Protein AF-A0A3M8BCL5-F1 (afdb_monomer_lite)

Secondary structure (DSSP, 8-state):
-HHHHHHHHHHHHHHHHHHHHHH-TT-HHHHHHHHHHHHHHHHHHHHHHHHHHTT-----------------

Radius of gyration: 22.21 Å; chains: 1; bounding box: 51×18×60 Å

Foldseek 3Di:
DLVVLVVVLVVLVVVLVVCCVVPNCPDVVNVVSVVVSVVSVVVSVVVVVVVVVVPDPDDDDDDDDPPPDDDD

pLDDT: mean 82.29, std 16.02, range [51.34, 97.31]

Organism: NCBI:txid1655277

InterPro domains:
  IPR018540 Aspartyl-phosphate phosphatase Spo0E-like [PF09388] (5-45)
  IPR036638 Helix-loop-helix DNA-binding domain superfamily [G3DSA:4.10.280.10] (2-60)
  IPR037208 Aspartyl-phosphate phosphatase Spo0E-like superfamily [SSF140500] (3-50)

Structure (mmCIF, N/CA/C/O backbone):
data_AF-A0A3M8BCL5-F1
#
_entry.id   AF-A0A3M8BCL5-F1
#
loop_
_atom_site.group_PDB
_atom_site.id
_atom_site.type_symbol
_atom_site.label_atom_id
_atom_site.label_alt_id
_atom_site.label_comp_id
_atom_site.label_asym_id
_atom_site.label_entity_id
_atom_site.label_seq_id
_atom_site.pdbx_PDB_ins_code
_atom_site.Cartn_x
_atom_site.Cartn_y
_atom_site.Cartn_z
_atom_site.occupancy
_atom_site.B_iso_or_equiv
_atom_site.auth_seq_id
_atom_site.auth_comp_id
_atom_site.auth_asym_id
_atom_site.auth_atom_id
_atom_site.pdbx_PDB_model_num
ATOM 1 N N . MET A 1 1 ? 16.315 4.615 -8.288 1.00 74.69 1 MET A N 1
ATOM 2 C CA . MET A 1 1 ? 15.036 5.371 -8.262 1.00 74.69 1 MET A CA 1
ATOM 3 C C . MET A 1 1 ? 13.882 4.477 -7.822 1.00 74.69 1 MET A C 1
ATOM 5 O O . MET A 1 1 ? 13.196 4.844 -6.881 1.00 74.69 1 MET A O 1
ATOM 9 N N . ARG A 1 2 ? 13.732 3.287 -8.422 1.00 81.62 2 ARG A N 1
ATOM 10 C CA . ARG A 1 2 ? 12.768 2.254 -8.005 1.00 81.62 2 ARG A CA 1
ATOM 11 C C . ARG A 1 2 ? 12.921 1.830 -6.536 1.00 81.62 2 ARG A C 1
ATOM 13 O O . ARG A 1 2 ? 11.954 1.882 -5.790 1.00 81.62 2 ARG A O 1
ATOM 20 N N . ASP A 1 3 ? 14.142 1.510 -6.113 1.00 85.69 3 ASP A N 1
ATOM 21 C CA . ASP A 1 3 ? 14.402 1.022 -4.746 1.00 85.69 3 ASP A CA 1
ATOM 22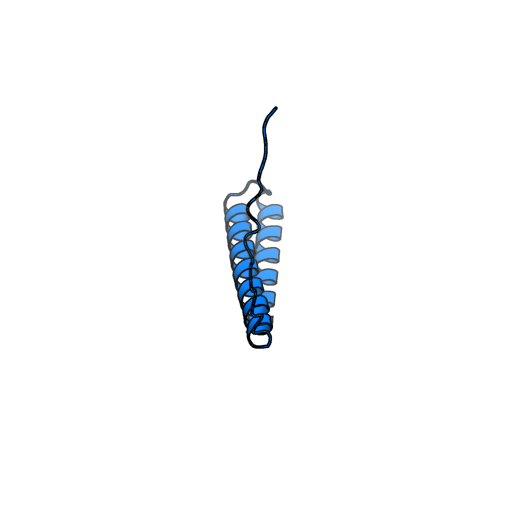 C C . ASP A 1 3 ? 14.112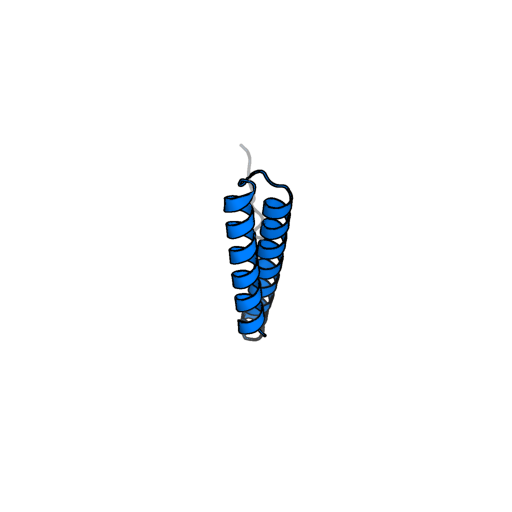 2.085 -3.677 1.00 85.69 3 ASP A C 1
ATOM 24 O O . ASP A 1 3 ? 13.552 1.781 -2.632 1.00 85.69 3 ASP A O 1
ATOM 28 N N . VAL A 1 4 ? 14.379 3.358 -3.989 1.00 89.31 4 VAL A N 1
ATOM 29 C CA . VAL A 1 4 ? 14.071 4.501 -3.110 1.00 89.31 4 VAL A CA 1
ATOM 30 C C . VAL A 1 4 ? 12.559 4.687 -2.936 1.00 89.31 4 VAL A C 1
ATOM 32 O O . VAL A 1 4 ? 12.100 5.056 -1.859 1.00 89.31 4 VAL A O 1
ATOM 35 N N . LEU A 1 5 ? 11.766 4.452 -3.988 1.00 88.06 5 LEU A N 1
ATOM 36 C CA . LEU A 1 5 ? 10.302 4.495 -3.904 1.00 88.06 5 LEU A CA 1
ATOM 37 C C . LEU A 1 5 ? 9.763 3.344 -3.049 1.00 88.06 5 LEU A C 1
ATOM 39 O O . LEU A 1 5 ? 8.910 3.573 -2.196 1.00 88.06 5 LEU A O 1
ATOM 43 N N . LEU A 1 6 ? 10.294 2.134 -3.236 1.00 91.12 6 LEU A N 1
ATOM 44 C CA . LEU A 1 6 ? 9.918 0.963 -2.441 1.00 91.12 6 LEU A CA 1
ATOM 45 C C . LEU A 1 6 ? 10.237 1.150 -0.954 1.00 91.12 6 LEU A C 1
ATOM 47 O O . LEU A 1 6 ? 9.393 0.868 -0.108 1.00 91.12 6 LEU A O 1
ATOM 51 N N . GLU A 1 7 ? 11.414 1.685 -0.636 1.00 94.00 7 GLU A N 1
ATOM 52 C CA . GLU A 1 7 ? 11.806 1.997 0.740 1.00 94.00 7 GLU A CA 1
ATOM 53 C C . GLU A 1 7 ? 10.872 3.036 1.378 1.00 94.00 7 GLU A C 1
ATOM 55 O O . GLU A 1 7 ? 10.426 2.868 2.513 1.00 94.00 7 GLU A O 1
ATOM 60 N N . LYS A 1 8 ? 10.500 4.088 0.637 1.00 93.31 8 LYS A N 1
ATOM 61 C CA . LYS A 1 8 ? 9.543 5.096 1.119 1.00 93.31 8 LYS A CA 1
ATOM 62 C C . LYS A 1 8 ? 8.153 4.512 1.370 1.00 93.31 8 LYS A C 1
ATOM 64 O O . LYS A 1 8 ? 7.533 4.853 2.375 1.00 93.31 8 LYS A O 1
ATOM 69 N N . ILE A 1 9 ? 7.678 3.637 0.484 1.00 93.81 9 ILE A N 1
ATOM 70 C CA . ILE A 1 9 ? 6.402 2.928 0.648 1.00 93.81 9 ILE A CA 1
ATOM 71 C C . ILE A 1 9 ? 6.430 2.071 1.921 1.00 93.81 9 ILE A C 1
ATOM 73 O O . ILE A 1 9 ? 5.503 2.133 2.727 1.00 93.81 9 ILE A O 1
ATOM 77 N N . GLU A 1 10 ? 7.502 1.305 2.129 1.00 96.88 10 GLU A N 1
ATOM 78 C CA . GLU A 1 10 ? 7.690 0.468 3.317 1.00 96.88 10 GLU A CA 1
ATOM 79 C C . GLU A 1 10 ? 7.686 1.300 4.607 1.00 96.88 10 GLU A C 1
ATOM 81 O O . GLU A 1 10 ? 6.954 0.987 5.547 1.00 96.88 10 GLU A O 1
ATOM 86 N N . LEU A 1 11 ? 8.436 2.405 4.627 1.00 96.81 11 LEU A N 1
ATOM 87 C CA . LEU A 1 11 ? 8.499 3.319 5.766 1.00 96.81 11 LEU A CA 1
ATOM 88 C C . LEU A 1 11 ? 7.116 3.895 6.114 1.00 96.81 11 LEU A C 1
ATOM 90 O O . LEU A 1 11 ? 6.731 3.932 7.284 1.00 96.81 11 LEU A O 1
ATOM 94 N N . LEU A 1 12 ? 6.357 4.342 5.109 1.00 96.00 12 LEU A N 1
ATOM 95 C CA . LEU A 1 12 ? 5.005 4.865 5.317 1.00 96.00 12 LEU A CA 1
ATOM 96 C C . LEU A 1 12 ? 4.051 3.775 5.801 1.00 96.00 12 LEU A C 1
ATOM 98 O O . LEU A 1 12 ? 3.239 4.039 6.686 1.00 96.00 12 LEU A O 1
ATOM 102 N N . ARG A 1 13 ? 4.181 2.542 5.298 1.00 96.19 13 ARG A N 1
ATOM 103 C CA . ARG A 1 13 ? 3.367 1.420 5.777 1.00 96.19 13 ARG A CA 1
ATOM 104 C C . ARG A 1 13 ? 3.627 1.140 7.253 1.00 96.19 13 ARG A C 1
ATOM 106 O O . ARG A 1 13 ? 2.674 0.962 8.005 1.00 96.19 13 ARG A O 1
ATOM 113 N N . GLN A 1 14 ? 4.886 1.143 7.684 1.00 97.31 14 GLN A N 1
ATOM 114 C CA . GLN A 1 14 ? 5.231 0.956 9.096 1.00 97.31 14 GLN A CA 1
ATOM 115 C C . GLN A 1 14 ? 4.634 2.060 9.975 1.00 97.31 14 GLN A C 1
ATOM 117 O O . GLN A 1 14 ? 4.034 1.765 11.005 1.00 97.31 14 GLN A O 1
ATOM 122 N N . ARG A 1 15 ? 4.717 3.324 9.542 1.00 96.19 15 ARG A N 1
ATOM 123 C CA . ARG A 1 15 ? 4.101 4.455 10.260 1.00 96.19 15 ARG A CA 1
ATOM 124 C C . ARG A 1 15 ? 2.583 4.338 10.342 1.00 96.19 15 ARG A C 1
ATOM 126 O O . ARG A 1 15 ? 2.025 4.550 11.412 1.00 96.19 15 ARG A O 1
ATOM 133 N N . MET A 1 16 ? 1.931 3.953 9.247 1.00 96.56 16 MET A N 1
ATOM 134 C CA . MET A 1 16 ? 0.490 3.708 9.202 1.00 96.56 16 MET A CA 1
ATOM 135 C C . MET A 1 16 ? 0.071 2.614 10.187 1.00 96.56 16 MET A C 1
ATOM 137 O O . MET A 1 16 ? -0.897 2.789 10.920 1.00 96.56 16 MET A O 1
ATOM 141 N N . VAL A 1 17 ? 0.807 1.498 10.217 1.00 96.38 17 VAL A N 1
ATOM 142 C CA . VAL A 1 17 ? 0.536 0.382 11.130 1.00 96.38 17 VAL A CA 1
ATOM 143 C C . VAL A 1 17 ? 0.719 0.818 12.578 1.00 96.38 17 VAL A C 1
ATOM 145 O O . VAL A 1 17 ? -0.172 0.582 13.384 1.00 96.38 17 VAL A O 1
ATOM 148 N N . ASN A 1 18 ? 1.817 1.503 12.904 1.00 96.69 18 ASN A N 1
ATOM 149 C CA . ASN A 1 18 ? 2.055 1.998 14.261 1.00 96.69 18 ASN A CA 1
ATOM 150 C C . ASN A 1 18 ? 0.951 2.968 14.705 1.00 96.69 18 ASN A C 1
ATOM 152 O O . ASN A 1 18 ? 0.398 2.808 15.786 1.00 96.69 18 ASN A O 1
ATOM 156 N N . MET A 1 19 ? 0.557 3.902 13.835 1.00 95.31 19 MET A N 1
ATOM 157 C CA . MET A 1 19 ? -0.550 4.830 14.085 1.00 95.31 19 MET A CA 1
ATOM 158 C C . MET A 1 19 ? -1.876 4.090 14.315 1.00 95.31 19 MET A C 1
ATOM 160 O O . MET A 1 19 ? -2.623 4.416 15.231 1.00 95.31 19 MET A O 1
ATOM 164 N N . GLY A 1 20 ? -2.153 3.058 13.514 1.00 96.00 20 GLY A N 1
ATOM 165 C CA . GLY A 1 20 ? -3.344 2.224 13.662 1.00 96.00 20 GLY A CA 1
ATOM 166 C C . GLY A 1 20 ? -3.347 1.387 14.943 1.00 96.00 20 GLY A C 1
ATOM 167 O O . GLY A 1 20 ? -4.412 1.143 15.504 1.00 96.00 20 GLY A O 1
ATOM 168 N N . LEU A 1 21 ? -2.172 0.970 15.421 1.00 96.31 21 LEU A N 1
ATOM 169 C CA . LEU A 1 21 ? -2.019 0.264 16.694 1.00 96.31 21 LEU A CA 1
ATOM 170 C C . LEU A 1 21 ? -2.188 1.201 17.897 1.00 96.31 21 LEU A C 1
ATOM 172 O O . LEU A 1 21 ? -2.775 0.792 18.895 1.00 96.31 21 LEU A O 1
ATOM 176 N N . GLU A 1 22 ? -1.689 2.435 17.810 1.00 96.19 22 GLU A N 1
ATOM 177 C CA . GLU A 1 22 ? -1.747 3.412 18.904 1.00 96.19 22 GLU A CA 1
ATOM 178 C C . GLU A 1 22 ? -3.114 4.103 19.020 1.00 96.19 22 GLU A C 1
ATOM 180 O O . GLU A 1 22 ? -3.633 4.256 20.125 1.00 96.19 22 GLU A O 1
ATOM 185 N N . PHE A 1 23 ? -3.713 4.500 17.893 1.00 94.19 23 PHE A N 1
ATOM 186 C CA . PHE A 1 23 ? -4.910 5.353 17.857 1.00 94.19 23 PHE A CA 1
ATOM 187 C C . PHE A 1 23 ? -6.130 4.694 17.198 1.00 94.19 23 PHE A C 1
ATOM 189 O O . PHE A 1 23 ? -7.216 5.274 17.198 1.00 94.19 23 PHE A O 1
ATOM 196 N N . GLY A 1 24 ? -5.977 3.481 16.661 1.00 92.69 24 GLY A N 1
ATOM 197 C CA . GLY A 1 24 ? -7.016 2.768 15.919 1.00 92.69 24 GLY A CA 1
ATOM 198 C C . GLY A 1 24 ? -6.980 3.036 14.411 1.00 92.69 24 GLY A C 1
ATOM 199 O O . GLY A 1 24 ? -6.443 4.034 13.932 1.00 92.69 24 GLY A O 1
ATOM 200 N N . LEU A 1 25 ? -7.573 2.123 13.635 1.00 90.81 25 LEU A N 1
ATOM 201 C CA . LEU A 1 25 ? -7.574 2.191 12.166 1.00 90.81 25 LEU A CA 1
ATOM 202 C C . LEU A 1 25 ? -8.432 3.332 11.602 1.00 90.81 25 LEU A C 1
ATOM 204 O O . LEU A 1 25 ? -8.170 3.790 10.493 1.00 90.81 25 LEU A O 1
ATOM 208 N N . ASP A 1 26 ? -9.408 3.813 12.372 1.00 92.50 26 ASP A N 1
ATOM 209 C CA . ASP A 1 26 ? -10.291 4.918 11.981 1.00 92.50 26 ASP A CA 1
ATOM 210 C C . ASP A 1 26 ? -9.628 6.298 12.146 1.00 92.50 26 ASP A C 1
ATOM 212 O O . ASP A 1 26 ? -10.238 7.330 11.858 1.00 92.50 26 ASP A O 1
ATOM 216 N N . HIS A 1 27 ? -8.375 6.346 12.616 1.00 94.50 27 HIS A N 1
ATOM 217 C CA . HIS A 1 27 ? -7.662 7.600 12.808 1.00 94.50 27 HIS A CA 1
ATOM 218 C C . HIS A 1 27 ? -7.394 8.291 11.454 1.00 94.50 27 HIS A C 1
ATOM 220 O O . HIS A 1 27 ? -6.885 7.656 10.524 1.00 94.50 27 HIS A O 1
ATOM 226 N N . PRO A 1 28 ? -7.658 9.606 11.314 1.00 95.00 28 PRO A N 1
ATOM 227 C CA . PRO A 1 28 ? -7.513 10.313 10.039 1.00 95.00 28 PRO A CA 1
ATOM 228 C C . PRO A 1 28 ? -6.095 10.234 9.463 1.00 95.00 28 PRO A C 1
ATOM 230 O O . PRO A 1 28 ? -5.930 10.214 8.245 1.00 95.00 28 PRO A O 1
ATOM 233 N N . GLU A 1 29 ? -5.063 10.137 10.304 1.00 92.81 29 GLU A N 1
ATOM 234 C CA . GLU A 1 29 ? -3.684 9.990 9.823 1.00 92.81 29 GLU A CA 1
ATOM 235 C C . GLU A 1 29 ? -3.414 8.628 9.174 1.00 92.81 29 GLU A C 1
ATOM 237 O O . GLU A 1 29 ? -2.639 8.558 8.225 1.00 92.81 29 GLU A O 1
ATOM 242 N N . VAL A 1 30 ? -4.087 7.556 9.609 1.00 94.44 30 VAL A N 1
ATOM 243 C CA . VAL A 1 30 ? -3.996 6.234 8.960 1.00 94.44 30 VAL A CA 1
ATOM 244 C C . VAL A 1 30 ? -4.525 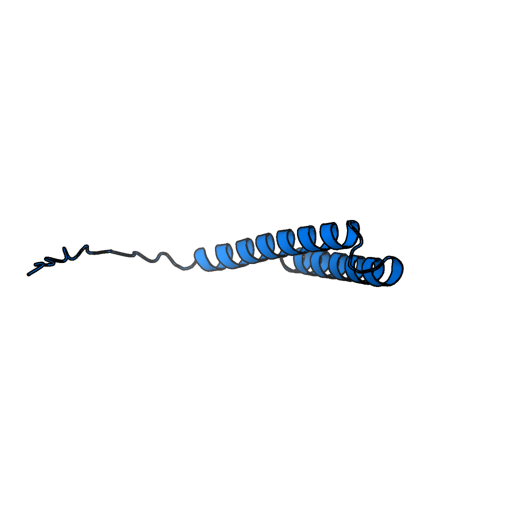6.326 7.529 1.00 94.44 30 VAL A C 1
ATOM 246 O O . VAL A 1 30 ? -3.882 5.837 6.598 1.00 94.44 30 VAL A O 1
ATOM 249 N N . LEU A 1 31 ? -5.642 7.035 7.337 1.00 94.38 31 LEU A N 1
ATOM 250 C CA . LEU A 1 31 ? -6.190 7.313 6.011 1.00 94.38 31 LEU A CA 1
ATOM 251 C C . LEU A 1 31 ? -5.218 8.145 5.161 1.00 94.38 31 LEU A C 1
ATOM 253 O O . LEU A 1 31 ? -4.989 7.815 3.999 1.00 94.38 31 LEU A O 1
ATOM 257 N N . GLN A 1 32 ? -4.606 9.187 5.735 1.00 95.88 32 GLN A N 1
ATOM 258 C CA . GLN A 1 32 ? -3.607 9.995 5.026 1.00 95.88 32 GLN A CA 1
ATOM 259 C C . GLN A 1 32 ? -2.408 9.152 4.577 1.00 95.88 32 GLN A C 1
ATOM 261 O O . GLN A 1 32 ? -1.996 9.240 3.419 1.00 95.88 32 GLN A O 1
ATOM 266 N N . TYR A 1 33 ? -1.877 8.296 5.453 1.00 95.88 33 TYR A N 1
ATOM 267 C CA . TYR A 1 33 ? -0.789 7.393 5.086 1.00 95.88 33 TYR A CA 1
ATOM 268 C C . TYR A 1 33 ? -1.204 6.413 3.986 1.00 95.88 33 TYR A C 1
ATOM 270 O O . TYR A 1 33 ? -0.438 6.207 3.047 1.00 95.88 33 TYR A O 1
ATOM 278 N N . SER A 1 34 ? -2.417 5.858 4.051 1.00 94.69 34 SER A N 1
ATOM 279 C CA . SER A 1 34 ? -2.947 4.975 3.006 1.00 94.69 34 SER A CA 1
ATOM 280 C C . SER A 1 34 ? -2.992 5.670 1.640 1.00 94.69 34 SER A C 1
ATOM 282 O O . SER A 1 34 ? -2.498 5.117 0.656 1.00 94.69 34 SER A O 1
ATOM 284 N N . MET A 1 35 ? -3.489 6.910 1.586 1.00 96.12 35 MET A N 1
ATOM 285 C CA . MET A 1 35 ? -3.526 7.701 0.351 1.00 96.12 35 MET A CA 1
ATOM 286 C C . MET A 1 35 ? -2.123 7.981 -0.203 1.00 96.12 35 MET A C 1
ATOM 288 O O . MET A 1 35 ? -1.902 7.878 -1.408 1.00 96.12 35 MET A O 1
ATOM 292 N N . GLN A 1 36 ? -1.161 8.313 0.662 1.00 96.38 36 GLN A N 1
ATOM 293 C CA . GLN A 1 36 ? 0.225 8.566 0.250 1.00 96.38 36 GLN A CA 1
ATOM 294 C C . GLN A 1 36 ? 0.905 7.303 -0.293 1.00 96.38 36 GLN A C 1
ATOM 296 O O . GLN A 1 36 ? 1.618 7.362 -1.294 1.00 96.38 36 GLN A O 1
ATOM 301 N N . ILE A 1 37 ? 0.671 6.155 0.346 1.00 96.12 37 ILE A N 1
ATOM 302 C CA . ILE A 1 37 ? 1.179 4.858 -0.111 1.00 96.12 37 ILE A CA 1
ATOM 303 C C . ILE A 1 37 ? 0.627 4.534 -1.505 1.00 96.12 37 ILE A C 1
ATOM 305 O O . ILE A 1 37 ? 1.396 4.155 -2.389 1.00 96.12 37 ILE A O 1
ATOM 309 N N . ASP A 1 38 ? -0.674 4.733 -1.728 1.00 96.94 38 ASP A N 1
ATOM 310 C CA . ASP A 1 38 ? -1.303 4.484 -3.028 1.00 96.94 38 ASP A CA 1
ATOM 311 C C . ASP A 1 38 ? -0.738 5.393 -4.132 1.00 96.94 38 ASP A C 1
ATOM 313 O O . ASP A 1 38 ? -0.402 4.931 -5.224 1.00 96.94 38 ASP A O 1
ATOM 317 N N . GLN A 1 39 ? -0.528 6.679 -3.834 1.00 95.31 39 GLN A N 1
ATOM 318 C CA . GLN A 1 39 ? 0.106 7.616 -4.766 1.00 95.31 39 GLN A CA 1
ATOM 319 C C . GLN A 1 39 ? 1.504 7.148 -5.188 1.00 95.31 39 GLN A C 1
ATOM 321 O O . GLN A 1 39 ? 1.798 7.090 -6.383 1.00 95.31 39 GLN A O 1
ATOM 326 N N . LEU A 1 40 ? 2.340 6.734 -4.233 1.00 93.69 40 LEU A N 1
ATOM 327 C CA . LEU A 1 40 ? 3.682 6.227 -4.530 1.00 93.69 40 LEU A CA 1
ATOM 328 C C . LEU A 1 40 ? 3.650 4.909 -5.316 1.00 93.69 40 LEU A C 1
ATOM 330 O O . LEU A 1 40 ? 4.481 4.704 -6.203 1.00 93.69 40 LEU A O 1
ATOM 334 N N . HIS A 1 41 ? 2.686 4.026 -5.043 1.00 91.94 41 HIS A N 1
ATOM 335 C CA . HIS A 1 41 ? 2.475 2.823 -5.851 1.00 91.94 41 HIS A CA 1
ATOM 336 C C . HIS A 1 41 ? 2.096 3.164 -7.295 1.00 91.94 41 HIS A C 1
ATOM 338 O O . HIS A 1 41 ? 2.625 2.558 -8.230 1.00 91.94 41 HIS A O 1
ATOM 344 N N . ASN A 1 42 ? 1.227 4.154 -7.495 1.00 92.75 42 ASN A N 1
ATOM 345 C CA . ASN A 1 42 ? 0.837 4.618 -8.823 1.00 92.75 42 ASN A CA 1
ATOM 346 C C . ASN A 1 42 ? 2.023 5.225 -9.588 1.00 92.75 42 ASN A C 1
ATOM 348 O O . ASN A 1 42 ? 2.201 4.933 -10.773 1.00 92.75 42 ASN A O 1
ATOM 352 N N . GLU A 1 43 ? 2.871 6.010 -8.923 1.00 90.44 43 GLU A N 1
ATOM 353 C CA . GLU A 1 43 ? 4.112 6.536 -9.505 1.00 90.44 43 GLU A CA 1
ATOM 354 C C . GLU A 1 43 ? 5.080 5.413 -9.901 1.00 90.44 43 GLU A C 1
ATOM 356 O O . GLU A 1 43 ? 5.604 5.401 -11.019 1.00 90.44 43 GLU A O 1
ATOM 361 N N . LEU A 1 44 ? 5.274 4.428 -9.019 1.00 90.81 44 L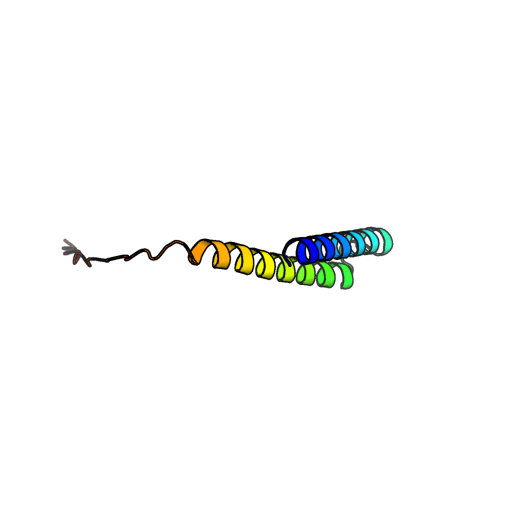EU A N 1
ATOM 362 C CA . LEU A 1 44 ? 6.128 3.271 -9.281 1.00 90.81 44 LEU A CA 1
ATOM 363 C C . LEU A 1 44 ? 5.636 2.475 -10.498 1.00 90.81 44 LEU A C 1
ATOM 365 O O . LEU A 1 44 ? 6.417 2.166 -11.4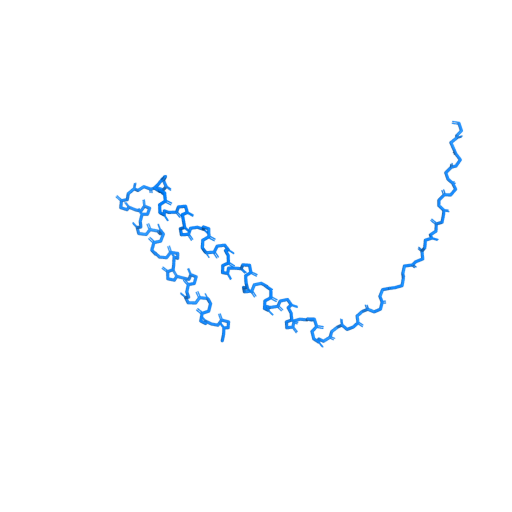01 1.00 90.81 44 LEU A O 1
ATOM 369 N N . ASN A 1 45 ? 4.329 2.215 -10.563 1.00 89.44 45 ASN A N 1
ATOM 370 C CA . ASN A 1 45 ? 3.693 1.532 -11.686 1.00 89.44 45 ASN A CA 1
ATOM 371 C C . ASN A 1 45 ? 3.854 2.309 -12.999 1.00 89.44 45 ASN A C 1
ATOM 373 O O . ASN A 1 45 ? 4.093 1.704 -14.045 1.00 89.44 45 ASN A O 1
ATOM 377 N N . GLN A 1 46 ? 3.756 3.642 -12.973 1.00 89.00 46 GLN A N 1
ATOM 378 C CA . GLN A 1 46 ? 3.990 4.467 -14.162 1.00 89.00 46 GLN A CA 1
ATOM 379 C C . GLN A 1 46 ? 5.436 4.373 -14.650 1.00 89.00 46 GLN A C 1
ATOM 381 O O . GLN A 1 46 ? 5.658 4.243 -15.856 1.00 89.00 46 GLN A O 1
ATOM 386 N N . ILE A 1 47 ? 6.416 4.404 -13.745 1.00 87.06 47 ILE A N 1
ATOM 387 C CA . ILE A 1 47 ? 7.835 4.256 -14.095 1.00 87.06 47 ILE A CA 1
ATOM 388 C C . ILE A 1 47 ? 8.080 2.884 -14.736 1.00 87.06 47 ILE A C 1
ATOM 390 O O . ILE A 1 47 ? 8.635 2.815 -15.837 1.00 87.06 47 ILE A O 1
ATOM 394 N N . ASP A 1 48 ? 7.592 1.809 -14.112 1.00 83.62 48 ASP A N 1
ATOM 395 C CA . ASP A 1 48 ? 7.718 0.440 -14.626 1.00 83.62 48 ASP A CA 1
ATOM 396 C C . ASP A 1 48 ? 7.014 0.285 -15.993 1.00 83.62 48 ASP A C 1
ATOM 398 O O . ASP A 1 48 ? 7.541 -0.332 -16.932 1.00 83.62 48 ASP A O 1
ATOM 402 N N . HIS A 1 49 ? 5.843 0.908 -16.165 1.00 81.81 49 HIS A N 1
ATOM 403 C CA . HIS A 1 49 ? 5.108 0.858 -17.425 1.00 81.81 49 HIS A CA 1
ATOM 404 C C . HIS A 1 49 ? 5.789 1.665 -18.542 1.00 81.81 49 HIS A C 1
ATOM 406 O O . HIS A 1 49 ? 5.828 1.208 -19.688 1.00 81.81 49 HIS A O 1
ATOM 412 N N . ASN A 1 50 ? 6.361 2.829 -18.231 1.00 76.88 50 ASN A N 1
ATOM 413 C CA . ASN A 1 50 ? 7.106 3.647 -19.187 1.00 76.88 50 ASN A CA 1
ATOM 414 C C . ASN A 1 50 ? 8.392 2.948 -19.642 1.00 76.88 50 ASN A C 1
ATOM 416 O O . ASN A 1 50 ? 8.640 2.883 -20.846 1.00 76.88 50 ASN A O 1
ATOM 420 N N . LEU A 1 51 ? 9.141 2.326 -18.723 1.00 71.50 51 LEU A N 1
ATOM 421 C CA . LEU A 1 51 ? 10.297 1.479 -19.052 1.00 71.50 51 LEU A CA 1
ATOM 422 C C . LEU A 1 51 ? 9.912 0.355 -20.029 1.00 71.50 51 LEU A C 1
ATOM 424 O O . LEU A 1 51 ? 10.617 0.092 -21.002 1.00 71.50 51 LEU A O 1
ATOM 428 N N . SER A 1 52 ? 8.735 -0.244 -19.835 1.00 65.50 52 SER A N 1
ATOM 429 C CA . SER A 1 52 ? 8.206 -1.303 -20.704 1.00 65.50 52 SER A CA 1
ATOM 430 C C . SER A 1 52 ? 7.811 -0.819 -22.113 1.00 65.50 52 SER A C 1
ATOM 432 O O . SER A 1 52 ? 7.785 -1.613 -23.059 1.00 65.50 52 SER A O 1
ATOM 434 N N . LYS A 1 53 ? 7.481 0.472 -22.284 1.00 60.03 53 LYS A N 1
ATOM 435 C CA . LYS A 1 53 ? 7.038 1.064 -23.563 1.00 60.03 53 LYS A CA 1
ATOM 436 C C . LYS A 1 53 ? 8.188 1.487 -24.478 1.00 60.03 53 LYS A C 1
ATOM 438 O O . LYS A 1 53 ? 8.001 1.471 -25.695 1.00 60.03 53 LYS A O 1
ATOM 443 N N . VAL A 1 54 ? 9.375 1.780 -23.938 1.00 58.41 54 VAL A N 1
ATOM 444 C CA . VAL A 1 54 ? 10.563 2.160 -24.736 1.00 58.41 54 VAL A CA 1
ATOM 445 C C . VAL A 1 54 ? 10.971 1.052 -25.730 1.00 58.41 54 VAL A C 1
ATOM 447 O O . VAL A 1 54 ? 11.573 1.341 -26.760 1.00 58.41 54 VAL A O 1
ATOM 450 N N . GLY A 1 55 ? 10.549 -0.202 -25.507 1.00 54.38 55 GLY A N 1
ATOM 451 C CA . GLY A 1 55 ? 10.813 -1.338 -26.401 1.00 54.38 55 GLY A CA 1
ATOM 452 C C . GLY A 1 55 ? 9.685 -1.766 -27.358 1.00 54.38 55 GLY A C 1
ATOM 453 O O . GLY A 1 55 ? 9.884 -2.715 -28.113 1.00 54.38 55 GLY A O 1
ATOM 454 N N . ARG A 1 56 ? 8.487 -1.153 -27.353 1.00 54.66 56 ARG A N 1
ATOM 455 C CA . ARG A 1 56 ? 7.331 -1.671 -28.128 1.00 54.66 56 ARG A CA 1
ATOM 456 C C . ARG A 1 56 ? 6.574 -0.584 -28.897 1.00 54.66 56 ARG A C 1
ATOM 458 O O . ARG A 1 56 ? 5.521 -0.124 -28.465 1.00 54.66 56 ARG A O 1
ATOM 465 N N . LYS A 1 57 ? 7.022 -0.258 -30.117 1.00 51.34 57 LYS A N 1
ATOM 466 C CA . LYS A 1 57 ? 6.159 0.400 -31.118 1.00 51.34 57 LYS A CA 1
ATOM 467 C C . LYS A 1 57 ? 5.174 -0.625 -31.693 1.00 51.34 57 LYS A C 1
ATOM 469 O O . LYS A 1 57 ? 5.482 -1.291 -32.677 1.00 51.34 57 LYS A O 1
ATOM 474 N N . LYS A 1 58 ? 3.984 -0.771 -31.106 1.00 59.31 58 LYS A N 1
ATOM 475 C CA . LYS A 1 58 ? 2.903 -1.546 -31.738 1.00 59.31 58 LYS A CA 1
ATOM 476 C C . LYS A 1 58 ? 2.080 -0.639 -32.661 1.00 59.31 58 LYS A C 1
ATOM 478 O O . LYS A 1 58 ? 1.365 0.240 -32.192 1.00 59.31 58 LYS A O 1
ATOM 483 N N . LYS A 1 59 ? 2.183 -0.865 -33.979 1.00 55.66 59 LYS A N 1
ATOM 484 C CA . LYS A 1 59 ? 1.240 -0.352 -34.989 1.00 55.66 59 LYS A CA 1
ATOM 485 C C . LYS A 1 59 ? -0.071 -1.127 -34.841 1.00 55.66 59 LYS A C 1
ATOM 487 O O . LYS A 1 59 ? -0.199 -2.214 -35.395 1.00 55.66 59 LYS A O 1
ATOM 492 N N . TYR A 1 60 ? -1.033 -0.595 -34.100 1.00 62.25 60 TYR A N 1
ATOM 493 C CA . TYR A 1 60 ? -2.394 -1.120 -34.161 1.00 62.25 60 TYR A CA 1
ATOM 494 C C . TYR A 1 60 ? -3.094 -0.507 -35.375 1.00 62.25 60 TYR A C 1
ATOM 496 O O . TYR A 1 60 ? -3.195 0.713 -3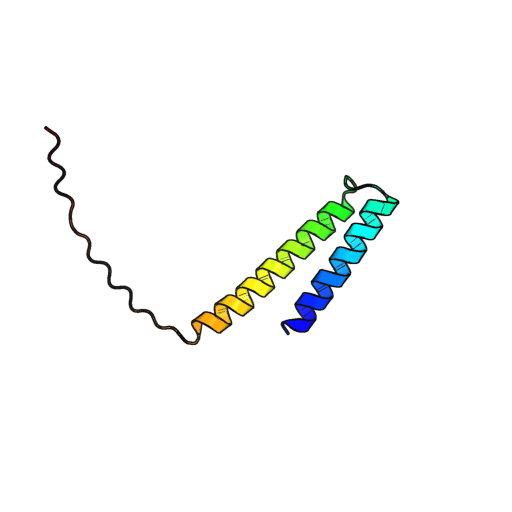5.488 1.00 62.25 60 TYR A O 1
ATOM 504 N N . ARG A 1 61 ? -3.517 -1.357 -36.315 1.00 55.72 61 ARG A N 1
ATOM 505 C CA . ARG A 1 61 ? -4.325 -0.977 -37.476 1.00 55.72 61 ARG A CA 1
ATOM 506 C C . ARG A 1 61 ? -5.721 -1.536 -37.249 1.00 55.72 61 ARG A C 1
ATOM 508 O O . ARG A 1 61 ? -5.918 -2.741 -37.342 1.00 55.72 61 ARG A O 1
ATOM 515 N N . PHE A 1 62 ? -6.648 -0.664 -36.877 1.00 62.47 62 PHE A N 1
ATOM 516 C CA . PHE A 1 62 ? -8.053 -1.016 -36.731 1.00 62.47 62 PHE A CA 1
ATOM 517 C C . PHE A 1 62 ? -8.721 -0.907 -38.103 1.00 62.47 62 PHE A C 1
ATOM 519 O O . PHE A 1 62 ? -8.536 0.092 -38.799 1.00 62.47 62 PHE A O 1
ATOM 526 N N . TYR A 1 63 ? -9.470 -1.936 -38.488 1.00 58.12 63 TYR A N 1
ATOM 527 C CA . TYR A 1 63 ? -10.414 -1.880 -39.599 1.00 58.12 63 TYR A CA 1
ATOM 528 C C . TYR A 1 63 ? -11.811 -1.856 -38.983 1.00 58.12 63 TYR A C 1
ATOM 530 O O . TYR A 1 63 ? -12.134 -2.720 -38.169 1.00 58.12 63 TYR A O 1
ATOM 538 N N . LEU A 1 64 ? -12.609 -0.845 -39.325 1.00 59.19 64 LEU A N 1
ATOM 539 C CA . LEU A 1 64 ? -14.025 -0.806 -38.979 1.00 59.19 64 LEU A CA 1
ATOM 540 C C . LEU A 1 64 ? -14.749 -1.713 -39.973 1.00 59.19 64 LEU A C 1
ATOM 542 O O . LEU A 1 64 ? -14.801 -1.403 -41.160 1.00 59.19 64 LEU A O 1
ATOM 546 N N . THR A 1 65 ? -15.262 -2.850 -39.515 1.00 62.38 65 THR A N 1
ATOM 547 C CA . THR A 1 65 ? -16.248 -3.609 -40.286 1.00 62.38 65 THR A CA 1
ATOM 548 C C . THR A 1 65 ? -17.613 -3.044 -39.930 1.00 62.38 65 THR A C 1
ATOM 550 O O . THR A 1 65 ? -18.053 -3.168 -38.786 1.00 62.38 65 THR A O 1
ATOM 553 N N . GLU A 1 66 ? -18.247 -2.362 -40.880 1.00 56.06 66 GLU A N 1
ATOM 554 C CA . GLU A 1 66 ? -19.611 -1.864 -40.727 1.00 56.06 66 GLU A CA 1
ATOM 555 C C . GLU A 1 66 ? -20.545 -3.057 -40.485 1.00 56.06 66 GLU A C 1
ATOM 557 O O . GLU A 1 66 ? -20.718 -3.928 -41.338 1.00 56.06 66 GLU A O 1
ATOM 562 N N . ASN A 1 67 ? -21.107 -3.133 -39.278 1.00 58.88 67 ASN A N 1
ATOM 563 C CA . ASN A 1 67 ? -22.129 -4.114 -38.948 1.00 58.88 67 ASN A CA 1
ATOM 564 C C . ASN A 1 67 ? -23.436 -3.686 -39.623 1.00 58.88 67 ASN A C 1
ATOM 566 O O . ASN A 1 67 ? -24.159 -2.843 -39.092 1.00 58.88 67 ASN A O 1
ATOM 570 N N . ASN A 1 68 ? -23.762 -4.292 -40.765 1.00 62.59 68 ASN A N 1
ATOM 571 C CA . ASN A 1 68 ? -25.114 -4.261 -41.323 1.00 62.59 68 ASN A CA 1
ATOM 572 C C . ASN A 1 68 ? -26.048 -5.083 -40.422 1.00 62.59 68 ASN A C 1
ATOM 574 O O . ASN A 1 68 ? -26.331 -6.250 -40.691 1.00 62.59 68 ASN A O 1
ATOM 578 N N . ALA A 1 69 ? -26.503 -4.489 -39.320 1.00 59.12 69 ALA A N 1
ATOM 579 C CA . ALA A 1 69 ? -27.570 -5.056 -38.509 1.00 59.12 69 ALA A CA 1
ATOM 580 C C . ALA A 1 69 ? -28.916 -4.753 -39.186 1.00 59.12 69 ALA A C 1
ATOM 582 O O . ALA A 1 69 ? -29.471 -3.666 -39.037 1.00 59.12 69 ALA A O 1
ATOM 583 N N . PHE A 1 70 ? -29.430 -5.714 -39.956 1.00 58.28 70 PHE A N 1
ATOM 584 C CA . PHE A 1 70 ? -30.830 -5.723 -40.371 1.00 58.28 70 PHE A CA 1
ATOM 585 C C . PHE A 1 70 ? -31.676 -6.121 -39.161 1.00 58.28 70 PHE A C 1
ATOM 587 O O . PHE A 1 70 ? -31.681 -7.284 -38.759 1.00 58.28 70 PHE A O 1
ATOM 594 N N . PHE A 1 71 ? -32.362 -5.154 -38.560 1.00 59.09 71 PHE A N 1
ATOM 595 C CA . PHE A 1 71 ? -33.423 -5.446 -37.603 1.00 59.09 71 PHE A CA 1
ATOM 596 C C . PHE A 1 71 ? -34.671 -5.844 -38.398 1.00 59.09 71 PHE A C 1
ATOM 598 O O . PHE A 1 71 ? -35.145 -5.062 -39.224 1.00 59.09 71 PHE A O 1
ATOM 605 N N . ALA A 1 72 ? -35.113 -7.088 -38.200 1.00 59.09 72 ALA A N 1
ATOM 606 C CA . ALA A 1 72 ? -36.344 -7.652 -38.753 1.00 59.09 72 ALA A CA 1
ATOM 607 C C . ALA A 1 72 ? -37.546 -7.344 -37.854 1.00 59.09 72 ALA A C 1
ATOM 609 O O . ALA A 1 72 ? -37.339 -7.246 -36.621 1.00 59.09 72 ALA A O 1
#

Sequence (72 aa):
MRDVLLEKIELLRQRMVNMGLEFGLDHPEVLQYSMQIDQLHNELNQIDHNLSKVGRKKKYRFYLTENNAFFA